Protein AF-H9W1Y9-F1 (afdb_monomer_lite)

pLDDT: mean 90.69, std 6.13, range [59.62, 97.19]

Organism: Pinus taeda (NCBI:txid3352)

Sequence (140 aa):
CFEQVELFAGQLPDITFSQLLEKFAESCVLDGAFFLCRHDHVKRVAHMLDRVPGLSLEDRYNFCFSPVNTRDPQAMSSLLRFALQYSKNLPVRIAMGVPKESAKNDEDLLNLETKHQVLSMYMWLSQHFSEGTFPYKETA

InterPro domains:
  IPR022192 ATP-dependent RNA helicase SUV3, C-terminal domain [PF12513] (109-140)
  IPR041082 Suv3, C-terminal domain 1 [PF18147] (45-87)
  IPR050699 ATP-dependent RNA helicase SUPV3-like [PTHR12131] (8-138)

Structure (mmCIF, N/CA/C/O backbone):
data_AF-H9W1Y9-F1
#
_entry.id   AF-H9W1Y9-F1
#
loop_
_atom_site.group_PDB
_atom_site.id
_atom_site.type_symbol
_atom_site.label_atom_id
_atom_site.label_alt_id
_atom_site.label_comp_id
_atom_site.label_asym_id
_atom_site.label_entity_id
_atom_site.label_seq_id
_atom_site.pdbx_PDB_ins_code
_atom_site.Cartn_x
_atom_site.Cartn_y
_atom_site.Cartn_z
_atom_site.occupancy
_atom_site.B_iso_or_equiv
_atom_site.auth_seq_id
_atom_site.auth_comp_id
_atom_site.auth_asym_id
_atom_site.auth_atom_id
_atom_site.pdbx_PDB_model_num
ATOM 1 N N . CYS A 1 1 ? -16.976 0.198 3.883 1.00 74.06 1 CYS A N 1
ATOM 2 C CA . CYS A 1 1 ? -16.299 -1.034 4.353 1.00 74.06 1 CYS A CA 1
ATOM 3 C C . CYS A 1 1 ? -15.192 -0.754 5.362 1.00 74.06 1 CYS A C 1
ATOM 5 O O . CYS A 1 1 ? -15.176 -1.451 6.366 1.00 74.06 1 CYS A O 1
ATOM 7 N N . PHE A 1 2 ? -14.304 0.229 5.146 1.00 89.38 2 PHE A N 1
ATOM 8 C CA . PHE A 1 2 ? -13.270 0.576 6.134 1.00 89.38 2 PHE A CA 1
ATOM 9 C C . PHE A 1 2 ? -13.842 0.825 7.540 1.00 89.38 2 PHE A C 1
ATOM 11 O O . PHE A 1 2 ? -13.401 0.178 8.478 1.00 89.38 2 PHE A O 1
ATOM 18 N N . GLU A 1 3 ? -14.903 1.630 7.657 1.00 91.50 3 GLU A N 1
ATOM 19 C CA . GLU A 1 3 ? -15.577 1.929 8.934 1.00 91.50 3 GLU A CA 1
ATOM 20 C C . GLU A 1 3 ? -15.965 0.674 9.738 1.00 91.50 3 GLU A C 1
ATOM 22 O O . GLU A 1 3 ? -15.843 0.645 10.956 1.00 91.50 3 GLU A O 1
ATOM 27 N N . GLN A 1 4 ? -16.399 -0.404 9.075 1.00 90.94 4 GLN A N 1
ATOM 28 C CA . GLN A 1 4 ? -16.756 -1.652 9.761 1.00 90.94 4 GLN A CA 1
ATOM 29 C C . GLN A 1 4 ? -15.520 -2.377 10.299 1.00 90.94 4 GLN A C 1
ATOM 31 O O . GLN A 1 4 ? -15.561 -2.938 11.392 1.00 90.94 4 GLN A O 1
ATOM 36 N N . VAL A 1 5 ? -14.424 -2.356 9.538 1.00 91.62 5 VAL A N 1
ATOM 37 C CA . VAL A 1 5 ? -13.136 -2.912 9.969 1.00 91.62 5 VAL A CA 1
ATOM 38 C C . VAL A 1 5 ? -12.563 -2.083 11.119 1.00 91.62 5 VAL A C 1
ATOM 40 O O . VAL A 1 5 ? -12.053 -2.655 12.075 1.00 91.62 5 VAL A O 1
ATOM 43 N N . GLU A 1 6 ? -12.695 -0.759 11.065 1.00 93.12 6 GLU A N 1
ATOM 44 C CA . GLU A 1 6 ? -12.274 0.163 12.122 1.00 93.12 6 GLU A CA 1
ATOM 45 C C . GLU A 1 6 ? -13.060 -0.048 13.421 1.00 93.12 6 GLU A C 1
ATOM 47 O O . GLU A 1 6 ? -12.462 -0.227 14.484 1.00 93.12 6 GLU A O 1
ATOM 52 N N . LEU A 1 7 ? -14.391 -0.130 13.338 1.00 92.25 7 LEU A N 1
ATOM 53 C CA . LEU A 1 7 ? -15.245 -0.443 14.487 1.00 92.25 7 LEU A CA 1
ATOM 54 C C . LEU A 1 7 ? -14.885 -1.794 15.115 1.00 92.25 7 LEU A C 1
ATOM 56 O O . LEU A 1 7 ? -14.825 -1.909 16.339 1.00 92.25 7 LEU A O 1
ATOM 60 N N . PHE A 1 8 ? -14.621 -2.810 14.290 1.00 92.38 8 PHE A N 1
ATOM 61 C CA . PHE A 1 8 ? -14.226 -4.136 14.764 1.00 92.38 8 PHE A CA 1
ATOM 62 C C . PHE A 1 8 ? -12.825 -4.133 15.395 1.00 92.38 8 PHE A C 1
ATOM 64 O O . PHE A 1 8 ? -12.611 -4.773 16.424 1.00 92.38 8 PHE A O 1
ATOM 71 N N . ALA A 1 9 ? -11.885 -3.359 14.843 1.00 92.31 9 ALA A N 1
ATOM 72 C CA . ALA A 1 9 ? -10.549 -3.183 15.412 1.00 92.31 9 ALA A CA 1
ATOM 73 C C . ALA A 1 9 ? -10.596 -2.564 16.813 1.00 92.31 9 ALA A C 1
ATOM 75 O O . ALA A 1 9 ? -9.856 -2.990 17.696 1.00 92.31 9 ALA A O 1
ATOM 76 N N . GLY A 1 10 ? -11.512 -1.618 17.049 1.00 91.12 10 GLY A N 1
ATOM 77 C CA . GLY A 1 10 ? -11.716 -1.013 18.368 1.00 91.12 10 GLY A CA 1
ATOM 78 C C . GLY A 1 10 ? -12.134 -2.006 19.462 1.00 91.12 10 GLY A C 1
ATOM 79 O O . GLY A 1 10 ? -11.968 -1.717 20.645 1.00 91.12 10 GLY A O 1
ATOM 80 N N . GLN A 1 11 ? -12.648 -3.182 19.087 1.00 90.69 11 GLN A N 1
ATOM 81 C CA . GLN A 1 11 ? -13.050 -4.244 20.016 1.00 90.69 11 GLN A CA 1
ATOM 82 C C . GLN A 1 11 ? -11.935 -5.267 20.286 1.00 90.69 11 GLN A C 1
ATOM 84 O O . GLN A 1 11 ? -12.037 -6.042 21.237 1.00 90.69 11 GLN A O 1
ATOM 89 N N . LEU A 1 12 ? -10.883 -5.286 19.462 1.00 89.94 12 LEU A N 1
ATOM 90 C CA . LEU A 1 12 ? -9.802 -6.270 19.502 1.00 89.94 12 LEU A CA 1
ATOM 91 C C . LEU A 1 12 ? -8.439 -5.560 19.510 1.00 89.94 12 LEU A C 1
ATOM 93 O O . LEU A 1 12 ? -7.781 -5.482 18.469 1.00 89.94 12 LEU A O 1
ATOM 97 N N . PRO A 1 13 ? -7.995 -5.038 20.669 1.00 82.31 13 PRO A N 1
ATOM 98 C CA . PRO A 1 13 ? -6.660 -4.469 20.778 1.00 82.31 13 PRO A CA 1
ATOM 99 C C . PRO A 1 13 ? -5.585 -5.552 20.579 1.00 82.31 13 PRO A C 1
ATOM 101 O O . PRO A 1 13 ? -5.815 -6.734 20.833 1.00 82.31 13 PRO A O 1
ATOM 104 N N . ASP A 1 14 ? -4.399 -5.131 20.140 1.00 85.25 14 ASP A N 1
ATOM 105 C CA . ASP A 1 14 ? -3.175 -5.948 20.088 1.00 85.25 14 ASP A CA 1
ATOM 106 C C . ASP A 1 14 ? -3.176 -7.160 19.134 1.00 85.25 14 ASP A C 1
ATOM 108 O O . ASP A 1 14 ? -2.418 -8.113 19.326 1.00 85.25 14 ASP A O 1
ATOM 112 N N . ILE A 1 15 ? -3.964 -7.115 18.057 1.00 92.50 15 ILE A N 1
ATOM 113 C CA . ILE A 1 15 ? -3.873 -8.085 16.952 1.00 92.50 15 ILE A CA 1
ATOM 114 C C . ILE A 1 15 ? -3.287 -7.452 15.688 1.00 92.50 15 ILE A C 1
ATOM 116 O O . ILE A 1 15 ? -3.384 -6.243 15.467 1.00 92.50 15 ILE A O 1
ATOM 120 N N . THR A 1 16 ? -2.674 -8.269 14.828 1.00 92.06 16 THR A N 1
ATOM 121 C CA . THR A 1 16 ? -2.183 -7.788 13.530 1.00 92.06 16 THR A CA 1
ATOM 122 C C . THR A 1 16 ? -3.341 -7.494 12.576 1.00 92.06 16 THR A C 1
ATOM 124 O O . THR A 1 16 ? -4.458 -7.986 12.748 1.00 92.06 16 THR A O 1
ATOM 127 N N . PHE A 1 17 ? -3.087 -6.719 11.519 1.00 92.00 17 PHE A N 1
ATOM 128 C CA . PHE A 1 17 ? -4.137 -6.400 10.550 1.00 92.00 17 PHE A CA 1
ATOM 129 C C . PHE A 1 17 ? -4.599 -7.637 9.771 1.00 92.00 17 PHE A C 1
ATOM 131 O O . PHE A 1 17 ? -5.787 -7.782 9.489 1.00 92.00 17 PHE A O 1
ATOM 138 N N . SER A 1 18 ? -3.688 -8.567 9.467 1.00 93.44 18 SER A N 1
ATOM 139 C CA . SER A 1 18 ? -4.070 -9.850 8.865 1.00 93.44 18 SER A CA 1
ATOM 140 C C . SER A 1 18 ? -5.014 -10.656 9.765 1.00 93.44 18 SER A C 1
ATOM 142 O O . SER A 1 18 ? -6.057 -11.107 9.294 1.00 93.44 18 SER A O 1
ATOM 144 N N . GLN A 1 19 ? -4.712 -10.755 11.064 1.00 93.69 19 GLN A N 1
ATOM 145 C CA . GLN A 1 19 ? -5.566 -11.426 12.050 1.00 93.69 19 GLN A CA 1
ATOM 146 C C . GLN A 1 19 ? -6.916 -10.724 12.216 1.00 93.69 19 GLN A C 1
ATOM 148 O O . GLN A 1 19 ? -7.943 -11.388 12.357 1.00 93.69 19 GLN A O 1
ATOM 153 N N . LEU A 1 20 ? -6.930 -9.389 12.178 1.00 93.56 20 LEU A N 1
ATOM 154 C CA . LEU A 1 20 ? -8.157 -8.599 12.223 1.00 93.56 20 LEU A CA 1
ATOM 155 C C . LEU A 1 20 ? -9.083 -8.956 11.056 1.00 93.56 20 LEU A C 1
ATOM 157 O O . LEU A 1 20 ? -10.260 -9.228 11.278 1.00 93.56 20 LEU A O 1
ATOM 161 N N . LEU A 1 21 ? -8.556 -9.000 9.829 1.00 92.00 21 LEU A N 1
ATOM 162 C CA . LEU A 1 21 ? -9.336 -9.360 8.641 1.00 92.00 21 LEU A CA 1
ATOM 163 C C . LEU A 1 21 ? -9.851 -10.803 8.693 1.00 92.00 21 LEU A C 1
ATOM 165 O O . LEU A 1 21 ? -10.963 -1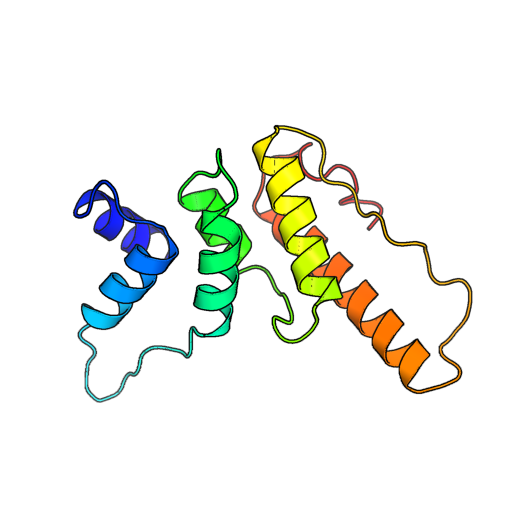1.070 8.239 1.00 92.00 21 LEU A O 1
ATOM 169 N N . GLU A 1 22 ? -9.067 -11.732 9.243 1.00 91.38 22 GLU A N 1
ATOM 170 C CA . GLU A 1 22 ? -9.499 -13.117 9.458 1.00 91.38 22 GLU A CA 1
ATOM 171 C C . GLU A 1 22 ? -10.674 -13.199 10.424 1.00 91.38 22 GLU A C 1
ATOM 173 O O . GLU A 1 22 ? -11.729 -13.716 10.060 1.00 91.38 22 GLU A O 1
ATOM 178 N N . LYS A 1 23 ? -10.533 -12.606 11.610 1.00 91.94 23 LYS A N 1
ATOM 179 C CA . LYS A 1 23 ? -11.595 -12.586 12.621 1.00 91.94 23 LYS A CA 1
ATOM 180 C C . LYS A 1 23 ? -12.839 -11.853 12.139 1.00 91.94 23 LYS A C 1
ATOM 182 O O . LYS A 1 23 ? -13.952 -12.271 12.451 1.00 91.94 23 LYS A O 1
ATOM 187 N N . PHE A 1 24 ? -12.663 -10.782 11.368 1.00 91.25 24 PHE A N 1
ATOM 188 C CA . PHE A 1 24 ? -13.768 -10.047 10.769 1.00 91.25 24 PHE A CA 1
ATOM 189 C C . PHE A 1 24 ? -14.554 -10.941 9.805 1.00 91.25 24 PHE A C 1
ATOM 191 O O . PHE A 1 24 ? -15.774 -11.037 9.917 1.00 91.25 24 PHE A O 1
ATOM 198 N N . ALA A 1 25 ? -13.862 -11.649 8.907 1.00 89.69 25 ALA A N 1
ATOM 199 C CA . ALA A 1 25 ? -14.486 -12.581 7.970 1.00 89.69 25 ALA A CA 1
ATOM 200 C C . ALA A 1 25 ? -15.211 -13.735 8.684 1.00 89.69 25 ALA A C 1
ATOM 202 O O . ALA A 1 25 ? -16.322 -14.083 8.297 1.00 89.69 25 ALA A O 1
ATOM 203 N N . GLU A 1 26 ? -14.616 -14.290 9.745 1.00 89.88 26 GLU A N 1
ATOM 204 C CA . GLU A 1 26 ? -15.217 -15.351 10.572 1.00 89.88 26 GLU A CA 1
ATOM 205 C C . GLU A 1 26 ? -16.464 -14.884 11.334 1.00 89.88 26 GLU A C 1
ATOM 207 O O . GLU A 1 26 ? -17.365 -15.677 11.596 1.00 89.88 26 GLU A O 1
ATOM 212 N N . SER A 1 27 ? -16.524 -13.596 11.680 1.00 88.94 27 SER A N 1
ATOM 213 C CA . SER A 1 27 ? -17.628 -13.002 12.443 1.00 88.94 27 SER A CA 1
ATOM 214 C C . SER A 1 27 ? -18.769 -12.491 11.555 1.00 88.94 27 SER A C 1
ATOM 216 O O . SER A 1 27 ? -19.815 -12.090 12.065 1.00 88.94 27 SER A O 1
ATOM 218 N N . CYS A 1 28 ? -18.589 -12.481 10.230 1.00 87.94 28 CYS A N 1
ATOM 219 C CA . CYS A 1 28 ? -19.615 -12.038 9.292 1.00 87.94 28 CYS A CA 1
ATOM 220 C C . CYS A 1 28 ? -20.775 -13.039 9.233 1.00 87.94 28 CYS A C 1
ATOM 222 O O . CYS A 1 28 ? -20.612 -14.178 8.799 1.00 87.94 28 CYS A O 1
ATOM 224 N N . VAL A 1 29 ? -21.974 -12.578 9.588 1.00 88.94 29 VAL A N 1
ATOM 225 C CA . VAL A 1 29 ? -23.229 -13.298 9.349 1.00 88.94 29 VAL A CA 1
ATOM 226 C C . VAL A 1 29 ? -23.927 -12.655 8.158 1.00 88.94 29 VAL A C 1
ATOM 228 O O . VAL A 1 29 ? -24.181 -11.452 8.156 1.00 88.94 29 VAL A O 1
ATOM 231 N N . LEU A 1 30 ? -24.213 -13.458 7.138 1.00 88.81 30 LEU A N 1
ATOM 232 C CA . LEU A 1 30 ? -24.842 -13.021 5.897 1.00 88.81 30 LEU A CA 1
ATOM 233 C C . LEU A 1 30 ? -26.155 -13.778 5.699 1.00 88.81 30 LEU A C 1
ATOM 235 O O . LEU A 1 30 ? -26.283 -14.933 6.107 1.00 88.81 30 LEU A O 1
ATOM 239 N N . ASP A 1 31 ? -27.124 -13.124 5.065 1.00 90.56 31 ASP A N 1
ATOM 240 C CA . ASP A 1 31 ? -28.331 -13.795 4.587 1.00 90.56 31 ASP A CA 1
ATOM 241 C C . ASP A 1 31 ? -27.963 -14.829 3.504 1.00 90.56 31 ASP A C 1
ATOM 243 O O . ASP A 1 31 ? -26.965 -14.661 2.800 1.00 90.56 31 ASP A O 1
ATOM 247 N N . GLY A 1 32 ? -28.756 -15.894 3.353 1.00 89.44 32 GLY A N 1
ATOM 248 C CA . GLY A 1 32 ? -28.469 -17.006 2.439 1.00 89.44 32 GLY A CA 1
ATOM 249 C C . GLY A 1 32 ? -28.342 -16.613 0.961 1.00 89.44 32 GLY A C 1
ATOM 250 O O . GLY A 1 32 ? -27.796 -17.382 0.172 1.00 89.44 32 GLY A O 1
ATOM 251 N N . ALA A 1 33 ? -28.807 -15.420 0.580 1.00 94.06 33 ALA A N 1
ATOM 252 C CA . ALA A 1 33 ? -28.604 -14.861 -0.757 1.00 94.06 33 ALA A CA 1
ATOM 253 C C . ALA A 1 33 ? -27.204 -14.251 -0.989 1.00 94.06 33 ALA A C 1
ATOM 255 O O . ALA A 1 33 ? -26.862 -13.934 -2.130 1.00 94.06 33 ALA A O 1
ATOM 256 N N . PHE A 1 34 ? -26.393 -14.071 0.058 1.00 91.56 34 PHE A N 1
ATOM 257 C CA . PHE A 1 34 ? -25.104 -13.382 -0.003 1.00 91.56 34 PHE A CA 1
ATOM 258 C C . PHE A 1 34 ? -23.951 -14.273 0.464 1.00 91.56 34 PHE A C 1
ATOM 260 O O . PHE A 1 34 ? -24.106 -15.186 1.269 1.00 91.56 34 PHE A O 1
ATOM 267 N N . PHE A 1 35 ? -22.753 -13.972 -0.031 1.00 88.56 35 PHE A N 1
ATOM 268 C CA . PHE A 1 35 ? -21.510 -14.612 0.383 1.00 88.56 35 PHE A CA 1
ATOM 269 C C . PHE A 1 35 ? -20.404 -13.564 0.499 1.00 88.56 35 PHE A C 1
ATOM 271 O O . PHE A 1 35 ? -20.441 -12.523 -0.162 1.00 88.56 35 PHE A O 1
ATOM 278 N N . LEU A 1 36 ? -19.402 -13.839 1.332 1.00 86.06 36 LEU A N 1
ATOM 279 C CA . LEU A 1 36 ? -18.255 -12.953 1.473 1.00 86.06 36 LEU A CA 1
ATOM 280 C C . LEU A 1 36 ? -17.344 -13.077 0.242 1.00 86.06 36 LEU A C 1
ATOM 282 O O . LEU A 1 36 ? -16.968 -14.180 -0.161 1.00 86.06 36 LEU A O 1
ATOM 286 N N . CYS A 1 37 ? -16.974 -11.946 -0.360 1.00 85.69 37 CYS A N 1
ATOM 287 C CA . CYS A 1 37 ? -16.063 -11.925 -1.503 1.00 85.69 37 CYS A CA 1
ATOM 288 C C . CYS A 1 37 ? -14.712 -12.575 -1.167 1.00 85.69 37 CYS A C 1
ATOM 290 O O . CYS A 1 37 ? -14.188 -12.428 -0.062 1.00 85.69 37 CYS A O 1
ATOM 292 N N . ARG A 1 38 ? -14.095 -13.230 -2.160 1.00 82.00 38 ARG A N 1
ATOM 293 C CA . ARG A 1 38 ? -12.750 -13.804 -2.009 1.00 82.00 38 ARG A CA 1
ATOM 294 C C . ARG A 1 38 ? -11.730 -12.717 -1.667 1.00 82.00 38 ARG A C 1
ATOM 296 O O . ARG A 1 38 ? -11.483 -11.815 -2.465 1.00 82.00 38 ARG A O 1
ATOM 303 N N . HIS A 1 39 ? -11.089 -12.863 -0.514 1.00 83.94 39 HIS A N 1
ATOM 304 C CA . HIS A 1 39 ? -10.149 -11.891 0.051 1.00 83.94 39 HIS A CA 1
ATOM 305 C C . HIS A 1 39 ? -8.716 -12.443 0.171 1.00 83.94 39 HIS A C 1
ATOM 307 O O . HIS A 1 39 ? -7.910 -11.918 0.934 1.00 83.94 39 HIS A O 1
ATOM 313 N N . ASP A 1 40 ? -8.368 -13.505 -0.564 1.00 88.56 40 ASP A N 1
ATOM 314 C CA . ASP A 1 40 ? -7.036 -14.136 -0.488 1.00 88.56 40 ASP A CA 1
ATOM 315 C C . ASP A 1 40 ? -5.902 -13.163 -0.844 1.00 88.56 40 ASP A C 1
ATOM 317 O O . ASP A 1 40 ? -4.846 -13.161 -0.211 1.00 88.56 40 ASP A O 1
ATOM 321 N N . HIS A 1 41 ? -6.134 -12.296 -1.835 1.00 90.56 41 HIS A N 1
ATOM 322 C CA . HIS A 1 41 ? -5.177 -11.261 -2.223 1.00 90.56 41 HIS A CA 1
ATOM 323 C C . HIS A 1 41 ? -4.974 -10.239 -1.094 1.00 90.56 41 HIS A C 1
ATOM 325 O O . HIS A 1 41 ? -3.833 -9.966 -0.729 1.00 90.56 41 HIS A O 1
ATOM 331 N N . VAL A 1 42 ? -6.068 -9.762 -0.486 1.00 92.00 42 VAL A N 1
ATOM 332 C CA . VAL A 1 42 ? -6.051 -8.822 0.646 1.00 92.00 42 VAL A CA 1
ATOM 333 C C . VAL A 1 42 ? -5.279 -9.423 1.816 1.00 92.00 42 VAL A C 1
ATOM 335 O O . VAL A 1 42 ? -4.365 -8.788 2.331 1.00 92.00 42 VAL A O 1
ATOM 338 N N . LYS A 1 43 ? -5.569 -10.678 2.191 1.00 92.19 43 LYS A N 1
ATOM 339 C CA . LYS A 1 43 ? -4.857 -11.388 3.267 1.00 92.19 43 LYS A CA 1
ATOM 340 C C . LYS A 1 43 ? -3.361 -11.502 2.989 1.00 92.19 43 LYS A C 1
ATOM 342 O O . LYS A 1 43 ? -2.542 -11.273 3.877 1.00 92.19 43 LYS A O 1
ATOM 347 N N . ARG A 1 44 ? -2.985 -11.823 1.748 1.00 94.62 44 ARG A N 1
ATOM 348 C CA . ARG A 1 44 ? -1.577 -11.945 1.352 1.00 94.62 44 ARG A CA 1
ATOM 349 C C . ARG A 1 44 ? -0.832 -10.616 1.457 1.00 94.62 44 ARG A C 1
ATOM 351 O O . ARG A 1 44 ? 0.307 -10.602 1.921 1.00 94.62 44 ARG A O 1
ATOM 358 N N . VAL A 1 45 ? -1.464 -9.513 1.059 1.00 96.75 45 VAL A N 1
ATOM 359 C CA . VAL A 1 45 ? -0.896 -8.170 1.236 1.00 96.75 45 VAL A CA 1
ATOM 360 C C . VAL A 1 45 ? -0.846 -7.798 2.721 1.00 96.75 45 VAL A C 1
ATOM 362 O O . VAL A 1 45 ? 0.200 -7.355 3.188 1.00 96.75 45 VAL A O 1
ATOM 365 N N . ALA A 1 46 ? -1.903 -8.064 3.492 1.00 96.12 46 ALA A N 1
ATOM 366 C CA . ALA A 1 46 ? -1.959 -7.783 4.927 1.00 96.12 46 ALA A CA 1
ATOM 367 C C . ALA A 1 46 ? -0.819 -8.469 5.696 1.00 96.12 46 ALA A C 1
ATOM 369 O O . ALA A 1 46 ? -0.079 -7.803 6.415 1.00 96.12 46 ALA A O 1
ATOM 370 N N . HIS A 1 47 ? -0.591 -9.766 5.462 1.00 95.56 47 HIS A N 1
ATOM 371 C CA . HIS A 1 47 ? 0.527 -10.499 6.069 1.00 95.56 47 HIS A CA 1
ATOM 372 C C . HIS A 1 47 ? 1.900 -9.919 5.719 1.00 95.56 47 HIS A C 1
ATOM 374 O O . HIS A 1 47 ? 2.818 -9.936 6.540 1.00 95.56 47 HIS A O 1
ATOM 380 N N . MET A 1 48 ? 2.073 -9.420 4.493 1.00 96.44 48 MET A N 1
ATOM 381 C CA . MET A 1 48 ? 3.307 -8.744 4.099 1.00 96.44 48 MET A CA 1
ATOM 382 C C . MET A 1 48 ? 3.471 -7.419 4.859 1.00 96.44 48 MET A C 1
ATOM 384 O O . MET A 1 48 ? 4.563 -7.124 5.349 1.00 96.44 48 MET A O 1
ATOM 388 N N . LEU A 1 49 ? 2.395 -6.636 4.980 1.00 96.56 49 LEU A N 1
ATOM 389 C CA . LEU A 1 49 ? 2.393 -5.335 5.651 1.00 96.56 49 LEU A CA 1
ATOM 390 C C . LEU A 1 49 ? 2.510 -5.429 7.172 1.00 96.56 49 LEU A C 1
ATOM 392 O O . LEU A 1 49 ? 2.947 -4.463 7.795 1.00 96.56 49 LEU A O 1
ATOM 396 N N . ASP A 1 50 ? 2.185 -6.560 7.796 1.00 94.19 50 ASP A N 1
ATOM 397 C CA . ASP A 1 50 ? 2.401 -6.769 9.238 1.00 94.19 50 ASP A CA 1
ATOM 398 C C . ASP A 1 50 ? 3.869 -6.553 9.645 1.00 94.19 50 ASP A C 1
ATOM 400 O O . ASP A 1 50 ? 4.156 -6.149 10.768 1.00 94.19 50 ASP A O 1
ATOM 404 N N . ARG A 1 51 ? 4.812 -6.747 8.712 1.00 93.44 51 ARG A N 1
ATOM 405 C CA . ARG A 1 51 ? 6.252 -6.507 8.919 1.00 93.44 51 ARG A CA 1
ATOM 406 C C . ARG A 1 51 ? 6.666 -5.044 8.745 1.00 93.44 51 ARG A C 1
ATOM 408 O O . ARG A 1 51 ? 7.827 -4.713 8.977 1.00 93.44 51 ARG A O 1
ATOM 415 N N . VAL A 1 52 ? 5.757 -4.181 8.296 1.00 96.00 52 VAL A N 1
ATOM 416 C CA . VAL A 1 52 ? 6.003 -2.753 8.081 1.00 96.00 52 VAL A CA 1
ATOM 417 C C . VAL A 1 52 ? 5.475 -1.983 9.298 1.00 96.00 52 VAL A C 1
ATOM 419 O O . VAL A 1 52 ? 4.257 -1.902 9.493 1.00 96.00 52 VAL A O 1
ATOM 422 N N . PRO A 1 53 ? 6.358 -1.427 10.149 1.00 93.12 53 PRO A N 1
ATOM 423 C CA . PRO A 1 53 ? 5.938 -0.611 11.282 1.00 93.12 53 PRO A CA 1
ATOM 424 C C . PRO A 1 53 ? 5.504 0.781 10.812 1.00 93.12 53 PRO A C 1
ATOM 426 O O . PRO A 1 53 ? 5.895 1.221 9.732 1.00 93.12 53 PRO A O 1
ATOM 429 N N . GLY A 1 54 ? 4.738 1.487 11.646 1.00 92.00 54 GLY A N 1
ATOM 430 C CA . GLY A 1 54 ? 4.376 2.892 11.415 1.00 92.00 54 GLY A CA 1
ATOM 431 C C . GLY A 1 54 ? 3.210 3.129 10.453 1.00 92.00 54 GLY A C 1
ATOM 432 O O . GLY A 1 54 ? 2.895 4.279 10.186 1.00 92.00 54 GLY A O 1
ATOM 433 N N . LEU A 1 55 ? 2.562 2.071 9.951 1.00 95.25 55 LEU A N 1
ATOM 434 C CA . LEU A 1 55 ? 1.316 2.182 9.187 1.00 95.25 55 LEU A CA 1
ATOM 435 C C . LEU A 1 55 ? 0.105 2.169 10.123 1.00 95.25 55 LEU A C 1
ATOM 437 O O . LEU A 1 55 ? -0.034 1.234 10.926 1.00 95.25 55 LEU A O 1
ATOM 441 N N . SER A 1 56 ? -0.773 3.160 9.971 1.00 94.44 56 SER A N 1
ATOM 442 C CA . SER A 1 56 ? -2.093 3.205 10.603 1.00 94.44 56 SER A CA 1
ATOM 443 C C . SER A 1 56 ? -3.021 2.117 10.051 1.00 94.44 56 SER A C 1
ATOM 445 O O . SER A 1 56 ? -2.711 1.440 9.065 1.00 94.44 56 SER A O 1
ATOM 447 N N . LEU A 1 57 ? -4.176 1.927 10.694 1.00 94.00 57 LEU A N 1
ATOM 448 C CA . LEU A 1 57 ? -5.186 0.979 10.221 1.00 94.00 57 LEU A CA 1
ATOM 449 C C . LEU A 1 57 ? -5.700 1.353 8.821 1.00 94.00 57 LEU A C 1
ATOM 451 O O . LEU A 1 57 ? -5.836 0.479 7.965 1.00 94.00 57 LEU A O 1
ATOM 455 N N . GLU A 1 58 ? -5.926 2.645 8.584 1.00 94.25 58 GLU A N 1
ATOM 456 C CA . GLU A 1 58 ? -6.355 3.179 7.291 1.00 94.25 58 GLU A CA 1
ATOM 457 C C . GLU A 1 58 ? -5.278 2.987 6.217 1.00 94.25 58 GLU A C 1
ATOM 459 O O . GLU A 1 58 ? -5.579 2.497 5.129 1.00 94.25 58 GLU A O 1
ATOM 464 N N . ASP A 1 59 ? -4.006 3.254 6.537 1.00 95.62 59 ASP A N 1
ATOM 465 C CA . ASP A 1 59 ? -2.903 3.021 5.597 1.00 95.62 59 ASP A CA 1
ATOM 466 C C . ASP A 1 59 ? -2.858 1.547 5.178 1.00 95.62 59 ASP A C 1
ATOM 468 O O . ASP A 1 59 ? -2.785 1.225 3.991 1.00 95.62 59 ASP A O 1
ATOM 472 N N . ARG A 1 60 ? -2.9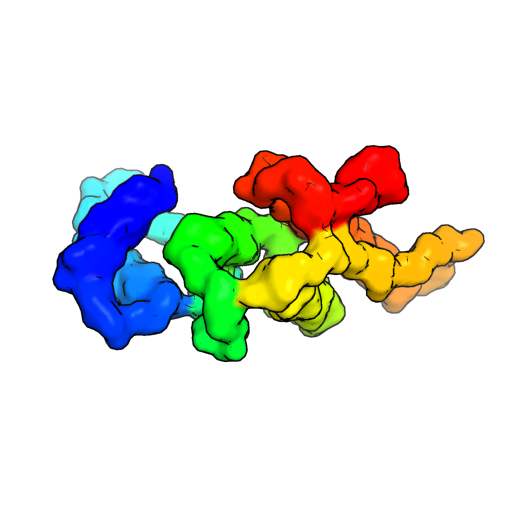28 0.630 6.155 1.00 96.00 60 ARG A N 1
ATOM 473 C CA . ARG A 1 60 ? -2.920 -0.821 5.909 1.00 96.00 60 ARG A CA 1
ATOM 474 C C . ARG A 1 60 ? -4.100 -1.244 5.051 1.00 96.00 60 ARG A C 1
ATOM 476 O O . ARG A 1 60 ? -3.910 -2.045 4.135 1.00 96.00 60 ARG A O 1
ATOM 483 N N . TYR A 1 61 ? -5.283 -0.700 5.326 1.00 95.06 61 TYR A N 1
ATOM 484 C CA . TYR A 1 61 ? -6.472 -0.930 4.519 1.00 95.06 61 TYR A CA 1
ATOM 485 C C . TYR A 1 61 ? -6.231 -0.484 3.074 1.00 95.06 61 TYR A C 1
ATOM 487 O O . TYR A 1 61 ? -6.301 -1.308 2.164 1.00 95.06 61 TYR A O 1
ATOM 495 N N . ASN A 1 62 ? -5.830 0.768 2.858 1.00 95.31 62 ASN A N 1
ATOM 496 C CA . ASN A 1 62 ? -5.587 1.305 1.521 1.00 95.31 62 ASN A CA 1
ATOM 497 C C . ASN A 1 62 ? -4.529 0.492 0.757 1.00 95.31 62 ASN A C 1
ATOM 499 O O . ASN A 1 62 ? -4.769 0.071 -0.373 1.00 95.31 62 ASN A O 1
ATOM 503 N N . PHE A 1 63 ? -3.394 0.153 1.373 1.00 96.44 63 PHE A N 1
ATOM 504 C CA . PHE A 1 63 ? -2.393 -0.693 0.714 1.00 96.44 63 PHE A CA 1
ATOM 505 C C . PHE A 1 63 ? -2.928 -2.092 0.358 1.00 96.44 63 PHE A C 1
ATOM 507 O O . PHE A 1 63 ? -2.618 -2.599 -0.722 1.00 96.44 63 PHE A O 1
ATOM 514 N N . CYS A 1 64 ? -3.744 -2.717 1.215 1.00 95.44 64 CYS A N 1
ATOM 515 C CA . CYS A 1 64 ? -4.300 -4.051 0.954 1.00 95.44 64 CYS A CA 1
ATOM 516 C C . CYS A 1 64 ? -5.327 -4.092 -0.179 1.00 95.44 64 CYS A C 1
ATOM 518 O O . CYS A 1 64 ? -5.441 -5.120 -0.846 1.00 95.44 64 CYS A O 1
ATOM 520 N N . PHE A 1 65 ? -6.059 -2.998 -0.390 1.00 93.31 65 PHE A N 1
ATOM 521 C CA . PHE A 1 65 ? -7.062 -2.876 -1.450 1.00 93.31 65 PHE A CA 1
ATOM 522 C C . PHE A 1 65 ? -6.517 -2.222 -2.729 1.00 93.31 65 PHE A C 1
ATOM 524 O O . PHE A 1 65 ? -7.244 -2.106 -3.717 1.00 93.31 65 PHE A O 1
ATOM 531 N N . SER A 1 66 ? -5.234 -1.851 -2.744 1.00 94.88 66 SER A N 1
ATOM 532 C CA . SER A 1 66 ? -4.574 -1.356 -3.948 1.00 94.88 66 SER A CA 1
ATOM 533 C C . SER A 1 66 ? -4.520 -2.429 -5.050 1.00 94.88 66 SER A C 1
ATOM 535 O O . SER A 1 66 ? -4.389 -3.625 -4.761 1.00 94.88 66 SER A O 1
ATOM 537 N N . PRO A 1 67 ? -4.624 -2.038 -6.334 1.00 92.75 67 PRO A N 1
ATOM 538 C CA . PRO A 1 67 ? -4.636 -2.982 -7.440 1.00 92.75 67 PRO A CA 1
ATOM 539 C C . PRO A 1 67 ? -3.238 -3.5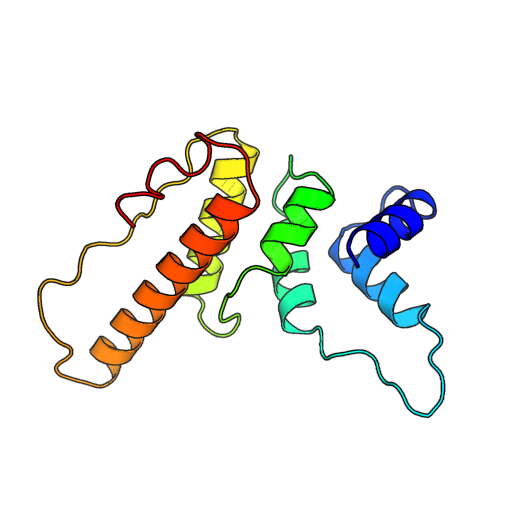78 -7.634 1.00 92.75 67 PRO A C 1
ATOM 541 O O . PRO A 1 67 ? -2.367 -2.969 -8.250 1.00 92.75 67 PRO A O 1
ATOM 544 N N . VAL A 1 68 ? -3.026 -4.787 -7.115 1.00 94.25 68 VAL A N 1
ATOM 545 C CA . VAL A 1 68 ? -1.755 -5.509 -7.226 1.00 94.25 68 VAL A CA 1
ATOM 546 C C . VAL A 1 68 ? -1.985 -6.964 -7.618 1.00 94.25 68 VAL A C 1
ATOM 548 O O . VAL A 1 68 ? -2.831 -7.667 -7.058 1.00 94.25 68 VAL A O 1
ATOM 551 N N . ASN A 1 69 ? -1.192 -7.462 -8.565 1.00 93.94 69 ASN A N 1
ATOM 552 C CA . ASN A 1 69 ? -1.148 -8.890 -8.836 1.00 93.94 69 ASN A CA 1
ATOM 553 C C . ASN A 1 69 ? -0.277 -9.591 -7.793 1.00 93.94 69 ASN A C 1
ATOM 555 O O . ASN A 1 69 ? 0.944 -9.647 -7.904 1.00 93.94 69 ASN A O 1
ATOM 559 N N . THR A 1 70 ? -0.916 -10.194 -6.795 1.00 94.25 70 THR A N 1
ATOM 560 C CA . THR A 1 70 ? -0.203 -10.900 -5.718 1.00 94.25 70 THR A CA 1
ATOM 561 C C . THR A 1 70 ? 0.543 -12.162 -6.167 1.00 94.25 70 THR A C 1
ATOM 563 O O . THR A 1 70 ? 1.290 -12.748 -5.379 1.00 94.25 70 THR A O 1
ATOM 566 N N . ARG A 1 71 ? 0.353 -12.607 -7.419 1.00 93.06 71 ARG A N 1
ATOM 567 C CA . ARG A 1 71 ? 1.118 -13.708 -8.023 1.00 93.06 71 ARG A CA 1
ATOM 568 C C . ARG A 1 71 ? 2.447 -13.246 -8.611 1.00 93.06 71 ARG A C 1
ATOM 570 O O . ARG A 1 71 ? 3.329 -14.083 -8.758 1.00 93.06 71 ARG A O 1
ATOM 577 N N . ASP A 1 72 ? 2.588 -11.956 -8.912 1.00 94.19 72 ASP A N 1
ATOM 578 C CA . ASP A 1 72 ? 3.811 -11.365 -9.442 1.00 94.19 72 ASP A CA 1
ATOM 579 C C . ASP A 1 72 ? 4.718 -10.879 -8.289 1.00 94.19 72 ASP A C 1
ATOM 581 O O . ASP A 1 72 ? 4.377 -9.924 -7.577 1.00 94.19 72 ASP A O 1
ATOM 585 N N . PRO A 1 73 ? 5.893 -11.506 -8.079 1.00 93.75 73 PRO A N 1
ATOM 586 C CA . PRO A 1 73 ? 6.824 -11.100 -7.031 1.00 93.75 73 PRO A CA 1
ATOM 587 C C . PRO A 1 73 ? 7.368 -9.677 -7.206 1.00 93.75 73 PRO A C 1
ATOM 589 O O . PRO A 1 73 ? 7.648 -9.012 -6.207 1.00 93.75 73 PRO A O 1
ATOM 592 N N . GLN A 1 74 ? 7.523 -9.190 -8.443 1.00 93.00 74 GLN A N 1
ATOM 593 C CA . GLN A 1 74 ? 8.022 -7.837 -8.707 1.00 93.00 74 GLN A CA 1
ATOM 594 C C . GLN A 1 74 ? 6.982 -6.780 -8.328 1.00 93.00 74 GLN A C 1
ATOM 596 O O . GLN A 1 74 ? 7.331 -5.764 -7.714 1.00 93.00 74 GLN A O 1
ATOM 601 N N . ALA A 1 75 ? 5.706 -7.040 -8.623 1.00 94.69 75 ALA A N 1
ATOM 602 C CA . ALA A 1 75 ? 4.602 -6.181 -8.205 1.00 94.69 75 ALA A CA 1
ATOM 603 C C . ALA A 1 75 ? 4.494 -6.120 -6.670 1.00 94.69 75 ALA A C 1
ATOM 605 O O . ALA A 1 75 ? 4.483 -5.030 -6.094 1.00 94.69 75 ALA A O 1
ATOM 606 N N . MET A 1 76 ? 4.532 -7.274 -5.989 1.00 95.94 76 MET A N 1
ATOM 607 C CA . MET A 1 76 ? 4.513 -7.345 -4.517 1.00 95.94 76 MET A CA 1
ATOM 608 C C . MET A 1 76 ? 5.724 -6.655 -3.872 1.00 95.94 76 MET A C 1
ATOM 610 O O . MET A 1 76 ? 5.580 -5.939 -2.883 1.00 95.94 76 MET A O 1
ATOM 614 N N . SER A 1 77 ? 6.920 -6.825 -4.444 1.00 95.56 77 SER A N 1
ATOM 615 C CA . SER A 1 77 ? 8.138 -6.143 -3.982 1.00 95.56 77 SER A CA 1
ATOM 616 C C . SER A 1 77 ? 8.028 -4.621 -4.123 1.00 95.56 77 SER A C 1
ATOM 618 O O . SER A 1 77 ? 8.405 -3.873 -3.217 1.00 95.56 77 SER A O 1
ATOM 620 N N . SER A 1 78 ? 7.442 -4.146 -5.225 1.00 95.88 78 SER A N 1
ATOM 621 C CA . SER A 1 78 ? 7.189 -2.718 -5.441 1.00 95.88 78 SER A CA 1
ATOM 622 C C . SER A 1 78 ? 6.196 -2.154 -4.424 1.00 95.88 78 SER A C 1
ATOM 624 O O . SER A 1 78 ? 6.460 -1.097 -3.854 1.00 95.88 78 SER A O 1
ATOM 626 N N . LEU A 1 79 ? 5.115 -2.885 -4.128 1.00 96.75 79 LEU A N 1
ATOM 627 C CA . LEU A 1 79 ? 4.142 -2.518 -3.096 1.00 96.75 79 LEU A CA 1
ATOM 628 C C . LEU A 1 79 ? 4.790 -2.421 -1.710 1.00 96.75 79 LEU A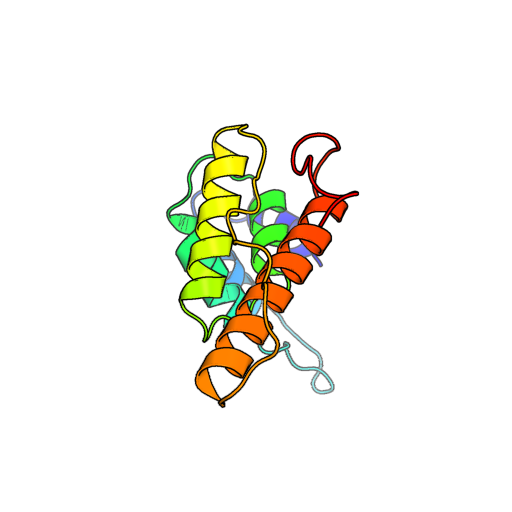 C 1
ATOM 630 O O . LEU A 1 79 ? 4.610 -1.425 -1.011 1.00 96.75 79 LEU A O 1
ATOM 634 N N . LEU A 1 80 ? 5.601 -3.416 -1.330 1.00 96.62 80 LEU A N 1
ATOM 635 C CA . LEU A 1 80 ? 6.347 -3.395 -0.069 1.00 96.62 80 LEU A CA 1
ATOM 636 C C . LEU A 1 80 ? 7.274 -2.181 0.015 1.00 96.62 80 LEU A C 1
ATOM 638 O O . LEU A 1 80 ? 7.349 -1.521 1.050 1.00 96.62 80 LEU A O 1
ATOM 642 N N . ARG A 1 81 ? 7.976 -1.863 -1.077 1.00 96.00 81 ARG A N 1
ATOM 643 C CA . ARG A 1 81 ? 8.848 -0.688 -1.138 1.00 96.00 81 ARG A CA 1
ATOM 644 C C . ARG A 1 81 ? 8.061 0.607 -0.956 1.00 96.00 81 ARG A C 1
ATOM 646 O O . ARG A 1 81 ? 8.533 1.477 -0.229 1.00 96.00 81 ARG A O 1
ATOM 653 N N . PHE A 1 82 ? 6.889 0.729 -1.576 1.00 96.38 82 PHE A N 1
ATOM 654 C CA . PHE A 1 82 ? 6.023 1.895 -1.397 1.00 96.38 82 PHE A CA 1
ATOM 655 C C . PHE A 1 82 ? 5.573 2.032 0.058 1.00 96.38 82 PHE A C 1
ATOM 657 O O . PHE A 1 82 ? 5.743 3.100 0.638 1.00 96.38 82 PHE A O 1
ATOM 664 N N . ALA A 1 83 ? 5.119 0.941 0.676 1.00 97.19 83 ALA A N 1
ATOM 665 C CA . ALA A 1 83 ? 4.727 0.921 2.083 1.00 97.19 83 ALA A CA 1
ATOM 666 C C . ALA A 1 83 ? 5.883 1.294 3.031 1.00 97.19 83 ALA A C 1
ATOM 668 O O . ALA A 1 83 ? 5.690 2.071 3.960 1.00 97.19 83 ALA A O 1
ATOM 669 N N . LEU A 1 84 ? 7.101 0.799 2.778 1.00 96.50 84 LEU A N 1
ATOM 670 C CA . LEU A 1 84 ? 8.296 1.127 3.571 1.00 96.50 84 LEU A CA 1
ATOM 671 C C . LEU A 1 84 ? 8.760 2.580 3.407 1.00 96.50 84 LEU A C 1
ATOM 673 O O . LEU A 1 84 ? 9.321 3.149 4.341 1.00 96.50 84 LEU A O 1
ATOM 677 N N . GLN A 1 85 ? 8.610 3.163 2.215 1.00 95.31 85 GLN A N 1
ATOM 678 C CA . GLN A 1 85 ? 8.907 4.580 1.986 1.00 95.31 85 GLN A CA 1
ATOM 679 C C . GLN A 1 85 ? 7.876 5.452 2.699 1.00 95.31 85 GLN A C 1
ATOM 681 O O . GLN A 1 85 ? 8.259 6.332 3.469 1.00 95.31 85 GLN A O 1
ATOM 686 N N . TYR A 1 86 ? 6.596 5.128 2.514 1.00 95.88 86 TYR A N 1
ATOM 687 C CA . TYR A 1 86 ? 5.480 5.794 3.170 1.00 95.88 86 TYR A CA 1
ATOM 688 C C . TYR A 1 86 ? 5.633 5.781 4.695 1.00 95.88 86 TYR A C 1
ATOM 690 O O . TYR A 1 86 ? 5.617 6.835 5.321 1.00 95.88 86 TYR A O 1
ATOM 698 N N . SER A 1 87 ? 5.898 4.616 5.299 1.00 95.75 87 SER A N 1
ATOM 699 C CA . SER A 1 87 ? 5.982 4.498 6.762 1.00 95.75 87 SER A CA 1
ATOM 700 C C . SER A 1 87 ? 7.167 5.237 7.389 1.00 95.75 87 SER A C 1
ATOM 702 O O . SER A 1 87 ? 7.184 5.497 8.591 1.00 95.75 87 SER A O 1
ATOM 704 N N . LYS A 1 88 ? 8.164 5.602 6.577 1.00 94.56 88 LYS A N 1
ATOM 705 C CA . LYS A 1 88 ? 9.306 6.435 6.974 1.00 94.56 88 LYS A CA 1
ATOM 706 C C . LYS A 1 88 ? 9.090 7.921 6.682 1.00 94.56 88 LYS A C 1
ATOM 708 O O . LYS A 1 88 ? 10.037 8.690 6.822 1.00 94.56 88 LYS A O 1
ATOM 713 N N . ASN A 1 89 ? 7.888 8.320 6.261 1.00 92.06 89 ASN A N 1
ATOM 714 C CA . ASN A 1 89 ? 7.576 9.666 5.777 1.00 92.06 89 ASN A CA 1
ATOM 715 C C . ASN A 1 89 ? 8.511 10.114 4.637 1.00 92.06 89 ASN A C 1
ATOM 717 O O . ASN A 1 89 ? 8.877 11.285 4.533 1.00 92.06 89 ASN A O 1
ATOM 721 N N . LEU A 1 90 ? 8.946 9.170 3.796 1.00 92.06 90 LEU A N 1
ATOM 722 C CA . LEU A 1 90 ? 9.754 9.453 2.615 1.00 92.06 90 LEU A CA 1
ATOM 723 C C . LEU A 1 90 ? 8.850 9.546 1.381 1.00 92.06 90 LEU A C 1
ATOM 725 O O . LEU A 1 90 ? 7.925 8.741 1.252 1.00 92.06 90 LEU A O 1
ATOM 729 N N . PRO A 1 91 ? 9.149 10.444 0.423 1.00 90.81 91 PRO A N 1
ATOM 730 C CA . PRO A 1 91 ? 8.395 10.512 -0.821 1.00 90.81 91 PRO A CA 1
ATOM 731 C C . PRO A 1 91 ? 8.449 9.176 -1.565 1.00 90.81 91 PRO A C 1
ATOM 733 O O . PRO A 1 91 ? 9.538 8.650 -1.838 1.00 90.81 91 PRO A O 1
ATOM 736 N N . VAL A 1 92 ? 7.282 8.638 -1.914 1.00 93.25 92 VAL A N 1
ATOM 737 C CA . VAL A 1 92 ? 7.168 7.342 -2.581 1.00 93.25 92 VAL A CA 1
ATOM 738 C C . VAL A 1 92 ? 7.581 7.498 -4.040 1.00 93.25 92 VAL A C 1
ATOM 740 O O . VAL A 1 92 ? 6.994 8.279 -4.795 1.00 93.25 92 VAL A O 1
ATOM 743 N N . ARG A 1 93 ? 8.620 6.762 -4.449 1.00 88.81 93 ARG A N 1
ATOM 744 C CA . ARG A 1 93 ? 9.224 6.893 -5.784 1.00 88.81 93 ARG A CA 1
ATOM 745 C C . ARG A 1 93 ? 8.949 5.680 -6.652 1.00 88.81 93 ARG A C 1
ATOM 747 O O . ARG A 1 93 ? 9.163 4.542 -6.232 1.00 88.81 93 ARG A O 1
ATOM 754 N N . ILE A 1 94 ? 8.616 5.935 -7.911 1.00 88.56 94 ILE A N 1
ATOM 755 C CA . ILE A 1 94 ? 8.554 4.901 -8.938 1.00 88.56 94 ILE A CA 1
ATOM 756 C C . ILE A 1 94 ? 9.986 4.611 -9.390 1.00 88.56 94 ILE A C 1
ATOM 758 O O . ILE A 1 94 ? 10.567 5.329 -10.195 1.00 88.56 94 ILE A O 1
ATOM 762 N N . ALA A 1 95 ? 10.590 3.558 -8.847 1.00 82.50 95 ALA A N 1
ATOM 763 C CA . ALA A 1 95 ? 11.891 3.088 -9.314 1.00 82.50 95 ALA A CA 1
ATOM 764 C C . ALA A 1 95 ? 11.689 1.934 -10.299 1.00 82.50 95 ALA A C 1
ATOM 766 O O . ALA A 1 95 ? 11.933 0.771 -9.970 1.00 82.50 95 ALA A O 1
ATOM 767 N N . MET A 1 96 ? 11.186 2.298 -11.480 1.00 81.38 96 MET A N 1
ATOM 768 C CA . MET A 1 96 ? 11.137 1.470 -12.680 1.00 81.38 96 MET A CA 1
ATOM 769 C C . MET A 1 96 ? 11.640 2.308 -13.862 1.00 81.38 96 MET A C 1
ATOM 771 O O . MET A 1 96 ? 11.329 3.492 -13.962 1.00 81.38 96 MET A O 1
ATOM 775 N N . GLY A 1 97 ? 12.457 1.722 -14.735 1.00 78.44 97 GLY A N 1
ATOM 776 C CA . GLY A 1 97 ? 12.909 2.414 -15.942 1.00 78.44 97 GLY A CA 1
ATOM 777 C C . GLY A 1 97 ? 11.783 2.526 -16.971 1.00 78.44 97 GLY A C 1
ATOM 778 O O . GLY A 1 97 ? 11.022 1.570 -17.147 1.00 78.44 97 GLY A O 1
ATOM 779 N N . VAL A 1 98 ? 11.715 3.661 -17.674 1.00 81.62 98 VAL A N 1
ATOM 780 C CA . VAL A 1 98 ? 10.809 3.842 -18.818 1.00 81.62 98 VAL A CA 1
ATOM 781 C C . VAL A 1 98 ? 11.180 2.823 -19.906 1.00 81.62 98 VAL A C 1
ATOM 783 O O . VAL A 1 98 ? 12.357 2.753 -20.283 1.00 81.62 98 VAL A O 1
ATOM 786 N N . PRO A 1 99 ? 10.229 2.008 -20.398 1.00 83.25 99 PRO A N 1
ATOM 787 C CA . PRO A 1 99 ? 10.491 1.099 -21.507 1.00 83.25 99 PRO A CA 1
ATOM 788 C C . PRO A 1 99 ? 10.933 1.873 -22.751 1.00 83.25 99 PRO A C 1
ATOM 790 O O . PRO A 1 99 ? 10.297 2.851 -23.130 1.00 83.25 99 PRO A O 1
ATOM 793 N N . LYS A 1 100 ? 12.031 1.444 -23.381 1.00 81.00 100 LYS A N 1
ATOM 794 C CA . LYS A 1 100 ? 12.573 2.097 -24.586 1.00 81.00 100 LYS A CA 1
ATOM 795 C C . LYS A 1 100 ? 12.138 1.429 -25.887 1.00 81.00 100 LYS A C 1
ATOM 797 O O . LYS A 1 100 ? 12.228 2.044 -26.941 1.00 81.00 100 LYS A O 1
ATOM 802 N N . GLU A 1 101 ? 11.696 0.179 -25.811 1.00 84.94 101 GLU A N 1
ATOM 803 C CA . GLU A 1 101 ? 11.332 -0.637 -26.963 1.00 84.94 101 GLU A CA 1
ATOM 804 C C . GLU A 1 101 ? 10.024 -1.385 -26.687 1.00 84.94 101 GLU A C 1
ATOM 806 O O . GLU A 1 101 ? 9.667 -1.626 -25.530 1.00 84.94 101 GLU A O 1
ATOM 811 N N . SER A 1 102 ? 9.312 -1.742 -27.756 1.00 89.06 102 SER A N 1
ATOM 812 C CA . SER A 1 102 ? 8.154 -2.636 -27.697 1.00 89.06 102 SER A CA 1
ATOM 813 C C . SER A 1 102 ? 8.583 -4.066 -27.363 1.00 89.06 102 SER A C 1
ATOM 815 O O . SER A 1 102 ? 9.705 -4.465 -27.681 1.00 89.06 102 SER A O 1
ATOM 817 N N . ALA A 1 103 ? 7.680 -4.842 -26.760 1.00 91.69 103 ALA A N 1
ATOM 818 C CA . ALA A 1 103 ? 7.929 -6.250 -26.468 1.00 91.69 103 ALA A CA 1
ATOM 819 C C . ALA A 1 103 ? 8.214 -7.046 -27.749 1.00 91.69 103 ALA A C 1
ATOM 821 O O . ALA A 1 103 ? 7.497 -6.907 -28.743 1.00 91.69 103 ALA A O 1
ATOM 822 N N . LYS A 1 104 ? 9.260 -7.879 -27.717 1.00 93.44 104 LYS A N 1
ATOM 823 C CA . LYS A 1 104 ? 9.662 -8.743 -28.841 1.00 93.44 104 LYS A CA 1
ATOM 824 C C . LYS A 1 104 ? 9.354 -10.218 -28.581 1.00 93.44 104 LYS A C 1
ATOM 826 O O . LYS A 1 104 ? 9.407 -11.021 -29.507 1.00 93.44 104 LYS A O 1
ATOM 831 N N . ASN A 1 105 ? 9.049 -10.569 -27.336 1.00 93.94 105 ASN A N 1
ATOM 832 C CA . ASN A 1 105 ? 8.696 -11.909 -26.884 1.00 93.94 105 ASN A CA 1
ATOM 833 C C . ASN A 1 105 ? 7.746 -11.830 -25.668 1.00 93.94 105 ASN A C 1
ATOM 835 O O . ASN A 1 105 ? 7.494 -10.746 -25.134 1.00 93.94 105 ASN A O 1
ATOM 839 N N . ASP A 1 106 ? 7.236 -12.981 -25.232 1.00 94.38 106 ASP A N 1
ATOM 840 C CA . ASP A 1 106 ? 6.288 -13.076 -24.113 1.00 94.38 106 ASP A CA 1
ATOM 841 C C . ASP A 1 106 ? 6.887 -12.609 -22.772 1.00 94.38 106 ASP A C 1
ATOM 843 O O . ASP A 1 106 ? 6.170 -12.073 -21.929 1.00 94.38 106 ASP A O 1
ATOM 847 N N . GLU A 1 107 ? 8.199 -12.768 -22.568 1.00 91.88 107 GLU A N 1
ATOM 848 C CA . GLU A 1 107 ? 8.885 -12.315 -21.350 1.00 91.88 107 GLU A CA 1
ATOM 849 C C . GLU A 1 107 ? 8.937 -10.782 -21.277 1.00 91.88 107 GLU A C 1
ATOM 851 O O . GLU A 1 107 ? 8.645 -10.190 -20.233 1.00 91.88 107 GLU A O 1
ATOM 856 N N 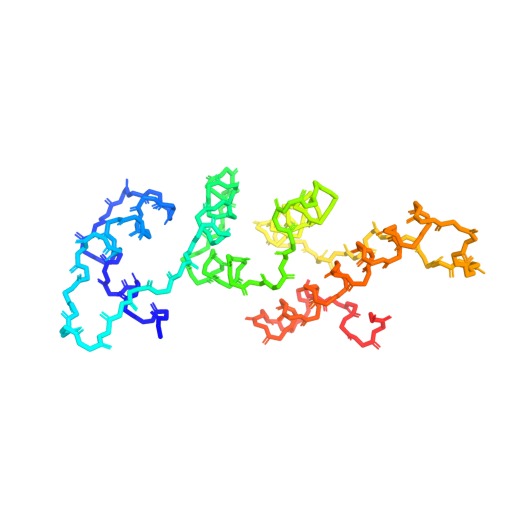. ASP A 1 108 ? 9.236 -10.125 -22.398 1.00 91.88 108 ASP A N 1
ATOM 857 C CA . ASP A 1 108 ? 9.196 -8.670 -22.514 1.00 91.88 108 ASP A CA 1
ATOM 858 C C . ASP A 1 108 ? 7.775 -8.147 -22.279 1.00 91.88 108 ASP A C 1
ATOM 860 O O . ASP A 1 108 ? 7.592 -7.128 -21.608 1.00 91.88 108 ASP A O 1
ATOM 864 N N . LEU A 1 109 ? 6.766 -8.842 -22.816 1.00 92.44 109 LEU A N 1
ATOM 865 C CA . LEU A 1 109 ? 5.364 -8.476 -22.627 1.00 92.44 109 LEU A CA 1
ATOM 866 C C . LEU A 1 109 ? 4.976 -8.566 -21.149 1.00 92.44 109 LEU A C 1
ATOM 868 O O . LEU A 1 109 ? 4.451 -7.597 -20.603 1.00 92.44 109 LEU A O 1
ATOM 872 N N . LEU A 1 110 ? 5.329 -9.666 -20.479 1.00 91.56 110 LEU A N 1
ATOM 873 C CA . LEU A 1 110 ? 5.099 -9.839 -19.045 1.00 91.56 110 LEU A CA 1
ATOM 874 C C . LEU A 1 110 ? 5.790 -8.735 -18.226 1.00 91.56 110 LEU A C 1
ATOM 876 O O . LEU A 1 110 ? 5.203 -8.186 -17.298 1.00 91.56 110 LEU A O 1
ATOM 880 N N . ASN A 1 111 ? 7.013 -8.343 -18.597 1.00 91.06 111 ASN A N 1
ATOM 881 C CA . ASN A 1 111 ? 7.729 -7.243 -17.945 1.00 91.06 111 ASN A CA 1
ATOM 882 C C . ASN A 1 111 ? 6.998 -5.896 -18.093 1.00 91.06 111 ASN A C 1
ATOM 884 O O . ASN A 1 111 ? 6.916 -5.116 -17.137 1.00 91.06 111 ASN A O 1
ATOM 888 N N . LEU A 1 112 ? 6.467 -5.607 -19.286 1.00 92.62 112 LEU A N 1
ATOM 889 C CA . LEU A 1 112 ? 5.667 -4.407 -19.538 1.00 92.62 112 LEU A CA 1
ATOM 890 C C . LEU A 1 112 ? 4.350 -4.427 -18.756 1.00 92.62 112 LEU A C 1
ATOM 892 O O . LEU A 1 112 ? 3.966 -3.398 -18.199 1.00 92.62 112 LEU A O 1
ATOM 896 N N . GLU A 1 113 ? 3.695 -5.582 -18.656 1.00 92.56 113 GLU A N 1
ATOM 897 C CA . GLU A 1 113 ? 2.483 -5.759 -17.850 1.00 92.56 113 GLU A CA 1
ATOM 898 C C . GLU A 1 113 ? 2.748 -5.504 -16.362 1.00 92.56 113 GLU A C 1
ATOM 900 O O . GLU A 1 113 ? 2.017 -4.734 -15.732 1.00 92.56 113 GLU A O 1
ATOM 905 N N . THR A 1 114 ? 3.827 -6.064 -15.805 1.00 93.00 114 THR A N 1
ATOM 906 C CA . THR A 1 114 ? 4.264 -5.795 -14.426 1.00 93.00 114 THR A CA 1
ATOM 907 C C . THR A 1 114 ? 4.476 -4.301 -14.200 1.00 93.00 114 THR A C 1
ATOM 909 O O . THR A 1 114 ? 3.960 -3.729 -13.239 1.00 93.00 114 THR A O 1
ATOM 912 N N . LYS A 1 115 ? 5.207 -3.633 -15.100 1.00 92.94 115 LYS A N 1
ATOM 913 C CA . LYS A 1 115 ? 5.448 -2.182 -15.038 1.00 92.94 115 LYS A CA 1
ATOM 914 C C . LYS A 1 115 ? 4.145 -1.385 -15.051 1.00 92.94 115 LYS A C 1
ATOM 916 O O . LYS A 1 115 ? 3.967 -0.498 -14.220 1.00 92.94 115 LYS A O 1
ATOM 921 N N . HIS A 1 116 ? 3.224 -1.725 -15.948 1.00 92.75 116 HIS A N 1
ATOM 922 C CA . HIS A 1 116 ? 1.907 -1.098 -16.016 1.00 92.75 116 HIS A CA 1
ATOM 923 C C . HIS A 1 116 ? 1.114 -1.281 -14.712 1.00 92.75 116 HIS A C 1
ATOM 925 O O . HIS A 1 116 ? 0.508 -0.331 -14.212 1.00 92.75 116 HIS A O 1
ATOM 931 N N . GLN A 1 117 ? 1.139 -2.477 -14.116 1.00 93.44 117 GLN A N 1
ATOM 932 C CA . GLN A 1 117 ? 0.486 -2.721 -12.827 1.00 93.44 117 GLN A CA 1
ATOM 933 C C . GLN A 1 117 ? 1.111 -1.907 -11.693 1.00 93.44 117 GLN A C 1
ATOM 935 O O . GLN A 1 117 ? 0.380 -1.336 -10.887 1.00 93.44 117 GLN A O 1
ATOM 940 N N . VAL A 1 118 ? 2.441 -1.795 -11.644 1.00 94.38 118 VAL A N 1
ATOM 941 C CA . VAL A 1 118 ? 3.133 -0.973 -10.638 1.00 94.38 118 VAL A CA 1
A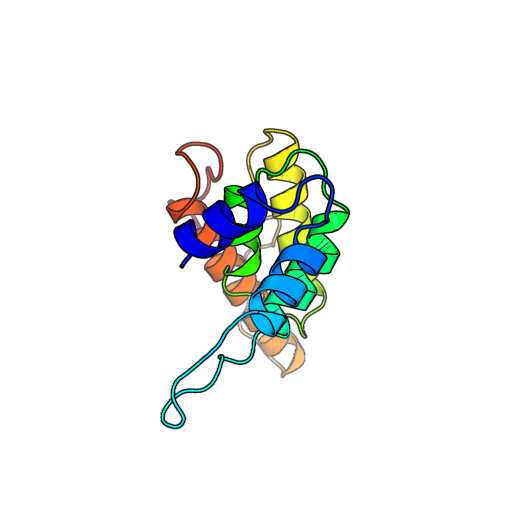TOM 942 C C . VAL A 1 118 ? 2.731 0.501 -10.753 1.00 94.38 118 VAL A C 1
ATOM 944 O O . VAL A 1 118 ? 2.492 1.137 -9.725 1.00 94.38 118 VAL A O 1
ATOM 947 N N . LEU A 1 119 ? 2.598 1.035 -11.973 1.00 93.44 119 LEU A N 1
ATOM 948 C CA . LEU A 1 119 ? 2.091 2.396 -12.201 1.00 93.44 119 LEU A CA 1
ATOM 949 C C . LEU A 1 119 ? 0.631 2.545 -11.772 1.00 93.44 119 LEU A C 1
ATOM 951 O O . LEU A 1 119 ? 0.299 3.475 -11.043 1.00 93.44 119 LEU A O 1
ATOM 955 N N . SER A 1 120 ? -0.227 1.602 -12.163 1.00 94.00 120 SER A N 1
ATOM 956 C CA . SER A 1 120 ? -1.649 1.602 -11.791 1.00 94.00 120 SER A CA 1
ATOM 957 C C . SER A 1 120 ? -1.830 1.617 -10.270 1.00 94.00 120 SER A C 1
ATOM 959 O O . SER A 1 120 ? -2.631 2.381 -9.732 1.00 94.00 120 SER A O 1
ATOM 961 N N . MET A 1 121 ? -1.027 0.819 -9.564 1.00 94.75 121 MET A N 1
ATOM 962 C CA . MET A 1 121 ? -0.972 0.778 -8.106 1.00 94.75 121 MET A CA 1
ATOM 963 C C . MET A 1 121 ? -0.483 2.102 -7.512 1.00 94.75 121 MET A C 1
ATOM 965 O O . MET A 1 121 ? -1.099 2.612 -6.579 1.00 94.75 121 MET A O 1
ATOM 969 N N . TYR A 1 122 ? 0.589 2.687 -8.057 1.00 94.56 122 TYR A N 1
ATOM 970 C CA . TYR A 1 122 ? 1.097 3.991 -7.619 1.00 94.56 122 TYR A CA 1
ATOM 971 C C . TYR A 1 122 ? 0.033 5.085 -7.754 1.00 94.56 122 TYR A C 1
ATOM 973 O O . TYR A 1 122 ? -0.208 5.836 -6.810 1.00 94.56 122 TYR A O 1
ATOM 981 N N . MET A 1 123 ? -0.640 5.137 -8.904 1.00 92.81 123 MET A N 1
ATOM 982 C CA . MET A 1 123 ? -1.705 6.098 -9.178 1.00 92.81 123 MET A CA 1
ATOM 983 C C . MET A 1 123 ? -2.878 5.925 -8.219 1.00 92.81 123 MET A C 1
ATOM 985 O O . MET A 1 123 ? -3.342 6.912 -7.650 1.00 92.81 123 MET A O 1
ATOM 989 N N . TRP A 1 124 ? -3.310 4.687 -7.973 1.00 94.94 124 TRP A N 1
ATOM 990 C CA . TRP A 1 124 ? -4.369 4.396 -7.010 1.00 94.94 124 TRP A CA 1
ATOM 991 C C . TRP A 1 124 ? -4.002 4.888 -5.604 1.00 94.94 124 TRP A C 1
ATOM 993 O O . TRP A 1 124 ? -4.779 5.608 -4.977 1.00 94.94 124 TRP A O 1
ATOM 1003 N N . LEU A 1 125 ? -2.788 4.588 -5.131 1.00 94.81 125 LEU A N 1
ATOM 1004 C CA . LEU A 1 125 ? -2.318 5.019 -3.810 1.00 94.81 125 LEU A CA 1
ATOM 1005 C C . LEU A 1 125 ? -2.214 6.552 -3.724 1.00 94.81 125 LEU A C 1
ATOM 1007 O O . LEU A 1 125 ? -2.634 7.144 -2.736 1.00 94.81 125 LEU A O 1
ATOM 1011 N N . SER A 1 126 ? -1.760 7.221 -4.787 1.00 93.25 126 SER A N 1
ATOM 1012 C CA . SER A 1 126 ? -1.666 8.691 -4.848 1.00 93.25 126 SER A CA 1
ATOM 1013 C C . SER A 1 126 ? -3.012 9.430 -4.758 1.00 93.25 126 SER A C 1
ATOM 1015 O O . SER A 1 126 ? -3.047 10.655 -4.616 1.00 93.25 126 SER A O 1
ATOM 1017 N N . GLN A 1 127 ? -4.128 8.717 -4.922 1.00 91.38 127 GLN A N 1
ATOM 1018 C CA . GLN A 1 127 ? -5.478 9.255 -4.735 1.00 91.38 127 GLN A CA 1
ATOM 1019 C C . GLN A 1 127 ? -5.990 9.055 -3.304 1.00 91.38 127 GLN A C 1
ATOM 1021 O O . GLN A 1 127 ? -6.865 9.801 -2.882 1.00 91.38 127 GLN A O 1
ATOM 1026 N N . HIS A 1 128 ? -5.445 8.077 -2.575 1.00 90.62 128 HIS A N 1
ATOM 1027 C CA . HIS A 1 128 ? -5.876 7.712 -1.221 1.00 90.62 128 HIS A CA 1
ATOM 1028 C C . HIS A 1 128 ? -4.991 8.317 -0.124 1.00 90.62 128 HIS A C 1
ATOM 1030 O O . HIS A 1 128 ? -5.410 8.381 1.026 1.00 90.62 128 HIS A O 1
ATOM 1036 N N . PHE A 1 129 ? -3.784 8.774 -0.462 1.00 90.25 129 PHE A N 1
ATOM 1037 C CA . PHE A 1 129 ? -2.873 9.438 0.471 1.00 90.25 129 PHE A CA 1
ATOM 1038 C C . PHE A 1 129 ? -2.751 10.936 0.195 1.00 90.25 129 PHE A C 1
ATOM 1040 O O . PHE A 1 129 ? -3.014 11.409 -0.911 1.00 90.25 129 PHE A O 1
ATOM 1047 N N . SER A 1 130 ? -2.321 11.678 1.217 1.00 84.00 130 SER A N 1
ATOM 1048 C CA . SER A 1 130 ? -2.163 13.131 1.172 1.00 84.00 130 SER A CA 1
ATOM 1049 C C . SER A 1 130 ? -1.231 13.609 0.055 1.00 84.00 130 SER A C 1
ATOM 1051 O O . SER A 1 130 ? -0.262 12.940 -0.334 1.00 84.00 130 SER A O 1
ATOM 1053 N N . GLU A 1 131 ? -1.515 14.818 -0.432 1.00 74.25 131 GLU A N 1
ATOM 1054 C CA . GLU A 1 131 ? -0.692 15.493 -1.432 1.00 74.25 131 GLU A CA 1
ATOM 1055 C C . GLU A 1 131 ? 0.761 15.632 -0.950 1.00 74.25 131 GLU A C 1
ATOM 1057 O O . GLU A 1 131 ? 1.032 15.969 0.201 1.00 74.25 131 GLU A O 1
ATOM 1062 N N . GLY A 1 132 ? 1.711 15.334 -1.839 1.00 76.19 132 GLY A N 1
ATOM 1063 C CA . GLY A 1 132 ? 3.150 15.370 -1.551 1.00 76.19 132 GLY A CA 1
ATOM 1064 C C . GLY A 1 132 ? 3.770 14.022 -1.168 1.00 76.19 132 GLY A C 1
ATOM 1065 O O . GLY A 1 132 ? 4.970 13.835 -1.374 1.00 76.19 132 GLY A O 1
ATOM 1066 N N . THR A 1 133 ? 2.979 13.045 -0.713 1.00 85.06 133 THR A N 1
ATOM 1067 C CA . THR A 1 133 ? 3.502 11.703 -0.386 1.00 85.06 133 THR A CA 1
ATOM 1068 C C . THR A 1 133 ? 3.853 10.898 -1.641 1.00 85.06 133 THR A C 1
ATOM 1070 O O . THR A 1 133 ? 4.856 10.180 -1.682 1.00 85.06 133 THR A O 1
ATOM 1073 N N . PHE A 1 134 ? 3.056 11.074 -2.696 1.00 89.25 134 PHE A N 1
ATOM 1074 C CA . PHE A 1 134 ? 3.240 10.479 -4.020 1.00 89.25 134 PHE A CA 1
ATOM 1075 C C . PHE A 1 134 ? 3.531 11.593 -5.042 1.00 89.25 134 PHE A C 1
ATOM 1077 O O . PHE A 1 134 ? 2.641 11.996 -5.793 1.00 89.25 134 PHE A O 1
ATOM 1084 N N . PRO A 1 135 ? 4.761 12.143 -5.065 1.00 81.56 135 PRO A N 1
ATOM 1085 C CA . PRO A 1 135 ? 5.082 13.363 -5.813 1.00 81.56 135 PRO A CA 1
ATOM 1086 C C . PRO A 1 135 ? 5.068 13.194 -7.338 1.00 81.56 135 PRO A C 1
ATOM 1088 O O . PRO A 1 135 ? 5.065 14.186 -8.055 1.00 81.56 135 PRO A O 1
ATOM 1091 N N . TYR A 1 136 ? 5.072 11.962 -7.852 1.00 79.19 136 TYR A N 1
ATOM 1092 C CA . TYR A 1 136 ? 5.118 11.699 -9.293 1.00 79.19 136 TYR A CA 1
ATOM 1093 C C . TYR A 1 136 ? 3.734 11.496 -9.914 1.00 79.19 136 TYR A C 1
ATOM 1095 O O . TYR A 1 136 ? 3.649 11.073 -11.057 1.00 79.19 136 TYR A O 1
ATOM 1103 N N . LYS A 1 137 ? 2.648 11.817 -9.201 1.00 76.44 137 LYS A N 1
ATOM 1104 C CA . LYS A 1 137 ? 1.262 11.625 -9.666 1.00 76.44 137 LYS A CA 1
ATOM 1105 C C . LYS A 1 137 ? 0.967 12.239 -11.042 1.00 76.44 137 LYS A C 1
ATOM 1107 O O . LYS A 1 137 ? 0.216 11.659 -11.808 1.00 76.44 137 LYS A O 1
ATOM 1112 N N . GLU A 1 138 ? 1.557 13.388 -11.363 1.00 68.44 138 GLU A N 1
ATOM 1113 C CA . GLU A 1 138 ? 1.340 14.073 -12.650 1.00 68.44 138 GLU A CA 1
ATOM 1114 C C . GLU A 1 138 ? 2.222 13.541 -13.791 1.00 68.44 138 GLU A C 1
ATOM 1116 O O . GLU A 1 138 ? 1.985 13.850 -14.955 1.00 68.44 138 GLU A O 1
ATOM 1121 N N . THR A 1 139 ? 3.267 12.777 -13.461 1.00 68.44 139 THR A N 1
ATOM 1122 C CA . THR A 1 139 ? 4.292 12.308 -14.415 1.00 68.44 139 THR A CA 1
ATOM 1123 C C . THR A 1 139 ? 4.344 10.785 -14.559 1.00 68.44 139 THR A C 1
ATOM 1125 O O . THR A 1 139 ? 5.117 10.287 -15.379 1.00 68.44 139 THR A O 1
ATOM 1128 N N . ALA A 1 140 ? 3.557 10.067 -13.756 1.00 59.62 140 ALA A N 1
ATOM 1129 C CA . ALA A 1 140 ? 3.373 8.618 -13.776 1.00 59.62 140 ALA A CA 1
ATOM 1130 C C . ALA A 1 140 ? 2.357 8.197 -14.843 1.00 59.62 140 ALA A C 1
ATOM 1132 O O . ALA A 1 140 ? 2.573 7.113 -15.430 1.00 59.62 140 ALA A O 1
#

Foldseek 3Di:
DLVLLVVQCVVPPDDALLVSVVVSQVPDDDDPVDDDDDLPQLSLQSVLCSPAPQDDSLNSVQLSPQQFDSVDPLRSVLSSQLSNCVSVLHARDDPDDDDPDDDPDPVSVVVVVSSVSSVSRLLSVCVSDDPPSHPCNVPD

Radius of gyration: 16.89 Å; chains: 1; bounding box: 42×32×50 Å

Secondary structure (DSSP, 8-state):
-HHHHHHHHTTSTT--HHHHHHHHHHH----TT--PPP-HHHHHHHHHHTT-TT--HHHHHHHHHS---TT-HHHHHHHHHHHHHHHTTPPP----PPP-S---SHHHHHHHHHHHHHHHHHHHHHHHS-TTTSTTTTT-